Protein AF-A0A2D8MAP2-F1 (afdb_monomer_lite)

Radius of gyration: 15.27 Å; chains: 1; bounding box: 32×41×34 Å

Sequence (77 aa):
M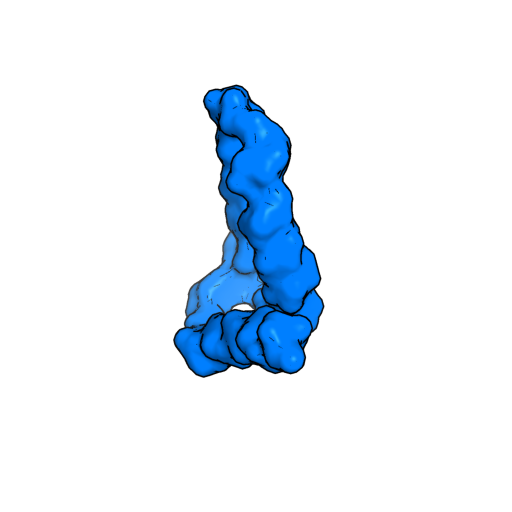QKAKVREAKAKSEETFKAMADEWLGRLEFKGQAPEAFQKLRWLLDLAYPLICRPAISDFTAPELLEVLRTDEVRER

Structure (mmCIF, N/CA/C/O backbone):
data_AF-A0A2D8MAP2-F1
#
_entry.id   AF-A0A2D8MAP2-F1
#
loop_
_atom_site.group_PDB
_atom_site.id
_atom_site.type_symbol
_atom_site.label_atom_id
_atom_site.label_alt_id
_atom_site.label_comp_id
_atom_site.label_asym_id
_atom_site.label_entity_id
_atom_site.label_seq_id
_atom_site.pdbx_PDB_ins_code
_atom_site.Cartn_x
_atom_site.Cartn_y
_atom_site.Cartn_z
_atom_site.occupancy
_atom_site.B_iso_or_equiv
_atom_site.auth_seq_id
_atom_site.auth_comp_id
_atom_site.auth_asym_id
_atom_site.auth_atom_id
_atom_site.pdbx_PDB_model_num
ATOM 1 N N . MET A 1 1 ? 17.876 -29.596 -1.647 1.00 61.41 1 MET A N 1
ATOM 2 C CA . MET A 1 1 ? 17.162 -28.805 -2.675 1.00 61.41 1 MET A CA 1
ATOM 3 C C . MET A 1 1 ? 15.788 -28.297 -2.207 1.00 61.41 1 MET A C 1
ATOM 5 O O . MET A 1 1 ? 15.611 -27.089 -2.183 1.00 61.41 1 MET A O 1
ATOM 9 N N . GLN A 1 2 ? 14.843 -29.140 -1.757 1.00 63.81 2 GLN A N 1
ATOM 10 C CA . GLN A 1 2 ? 13.473 -28.695 -1.395 1.00 63.81 2 GLN A CA 1
ATOM 11 C C . GLN A 1 2 ? 13.398 -27.691 -0.222 1.00 63.81 2 GLN A C 1
ATOM 13 O O . GLN A 1 2 ? 12.687 -26.696 -0.304 1.00 63.81 2 GLN A O 1
ATOM 18 N N . LYS A 1 3 ? 14.170 -27.903 0.855 1.00 66.06 3 LYS A N 1
ATOM 19 C CA . LYS A 1 3 ? 14.161 -27.017 2.040 1.00 66.06 3 LYS A CA 1
ATOM 20 C C . LYS A 1 3 ? 14.680 -25.598 1.762 1.00 66.06 3 LYS A C 1
ATOM 22 O O . LYS A 1 3 ? 14.236 -24.662 2.416 1.00 66.06 3 LYS A O 1
ATOM 27 N N . ALA A 1 4 ? 15.598 -25.440 0.804 1.00 70.62 4 ALA A N 1
ATOM 28 C CA . ALA A 1 4 ? 16.126 -24.133 0.407 1.00 70.62 4 ALA A CA 1
ATOM 29 C C . ALA A 1 4 ? 15.067 -23.325 -0.359 1.00 70.62 4 ALA A C 1
ATOM 31 O O . ALA A 1 4 ? 14.779 -22.197 0.020 1.00 70.62 4 ALA A O 1
ATOM 32 N N . LYS A 1 5 ? 14.379 -23.958 -1.320 1.00 68.12 5 LYS A N 1
ATOM 33 C CA . LYS A 1 5 ? 13.280 -23.335 -2.077 1.00 68.12 5 LYS A CA 1
ATOM 34 C C . LYS A 1 5 ? 12.112 -22.899 -1.189 1.00 68.12 5 LYS A C 1
ATOM 36 O O . LYS A 1 5 ? 11.538 -21.844 -1.410 1.00 68.12 5 LYS A O 1
ATOM 41 N N . VAL A 1 6 ? 11.773 -23.689 -0.166 1.00 72.25 6 VAL A N 1
ATOM 42 C CA . VAL A 1 6 ? 10.725 -23.328 0.810 1.00 72.25 6 VAL A CA 1
ATOM 43 C C . VAL A 1 6 ? 11.144 -22.127 1.662 1.00 72.25 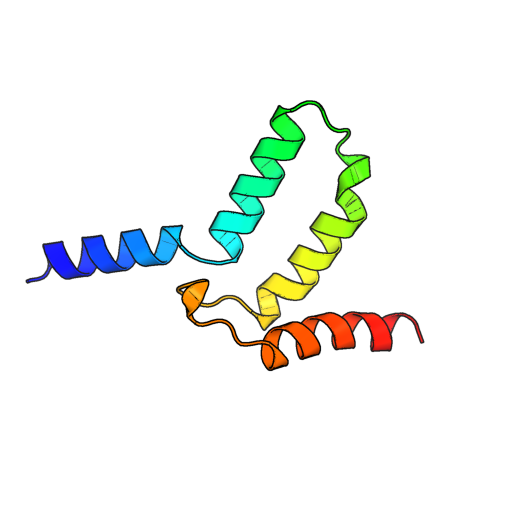6 VAL A C 1
ATOM 45 O O . VAL A 1 6 ? 10.321 -21.261 1.936 1.00 72.25 6 VAL A O 1
ATOM 48 N N . ARG A 1 7 ? 12.420 -22.048 2.062 1.00 65.75 7 ARG A N 1
ATOM 49 C CA . ARG A 1 7 ? 12.953 -20.895 2.805 1.00 65.75 7 ARG A CA 1
ATOM 50 C C . ARG A 1 7 ? 12.971 -19.625 1.959 1.00 65.75 7 ARG A C 1
ATOM 52 O O . ARG A 1 7 ? 12.541 -18.592 2.448 1.00 65.75 7 ARG A O 1
ATOM 59 N N . GLU A 1 8 ? 13.407 -19.714 0.707 1.00 66.31 8 GLU A N 1
ATOM 60 C CA . GLU A 1 8 ? 13.390 -18.589 -0.236 1.00 66.31 8 GLU A CA 1
ATOM 61 C C . GLU A 1 8 ? 11.965 -18.131 -0.557 1.00 66.31 8 GLU A C 1
ATOM 63 O O . GLU A 1 8 ? 11.695 -16.937 -0.563 1.00 66.31 8 GLU A O 1
ATOM 68 N N . ALA A 1 9 ? 11.031 -19.063 -0.769 1.00 64.25 9 ALA A N 1
ATOM 69 C CA . ALA A 1 9 ? 9.625 -18.729 -0.985 1.00 64.25 9 ALA A CA 1
ATOM 70 C C . ALA A 1 9 ? 9.003 -18.044 0.242 1.00 64.25 9 ALA A C 1
ATOM 72 O O . ALA A 1 9 ? 8.234 -17.098 0.088 1.00 64.25 9 ALA A O 1
ATOM 73 N N . LYS A 1 10 ? 9.363 -18.487 1.455 1.00 62.16 10 LYS A N 1
ATOM 74 C CA . LYS A 1 10 ? 8.906 -17.865 2.701 1.00 62.16 10 LYS A CA 1
ATOM 75 C C . LYS A 1 10 ? 9.489 -16.460 2.887 1.00 62.16 10 LYS A C 1
ATOM 77 O O . LYS A 1 10 ? 8.730 -15.538 3.158 1.00 62.16 10 LYS A O 1
ATOM 82 N N . ALA A 1 11 ? 10.792 -16.288 2.667 1.00 62.22 11 ALA A N 1
ATOM 83 C CA . ALA A 1 11 ? 11.440 -14.978 2.725 1.00 62.22 11 ALA A CA 1
ATOM 84 C C . ALA A 1 11 ? 10.823 -13.999 1.711 1.00 62.22 11 ALA A C 1
ATOM 86 O O . ALA A 1 11 ? 10.440 -12.896 2.078 1.00 62.22 11 ALA A O 1
ATOM 87 N N . LYS A 1 12 ? 10.590 -14.444 0.468 1.00 61.22 12 LYS A N 1
ATOM 88 C CA . LYS A 1 12 ? 9.883 -13.636 -0.537 1.00 61.22 12 LYS A CA 1
ATOM 89 C C . LYS A 1 12 ? 8.467 -13.271 -0.094 1.00 61.22 12 LYS A C 1
ATOM 91 O O . LYS A 1 12 ? 8.072 -12.124 -0.223 1.00 61.22 12 LYS A O 1
ATOM 96 N N . SER A 1 13 ? 7.718 -14.207 0.498 1.00 61.44 13 SER A N 1
ATOM 97 C CA . SER A 1 13 ? 6.361 -13.914 0.985 1.00 61.44 13 SER A CA 1
ATOM 98 C C . SER A 1 13 ? 6.316 -12.834 2.081 1.00 61.44 13 SER A C 1
ATOM 100 O O . SER A 1 13 ? 5.351 -12.070 2.137 1.00 61.44 13 SER A O 1
ATOM 102 N N . GLU A 1 14 ? 7.366 -12.734 2.904 1.00 63.53 14 GLU A N 1
ATOM 103 C CA . GLU A 1 14 ? 7.524 -11.701 3.940 1.00 63.53 14 GLU A CA 1
ATOM 104 C C . GLU A 1 14 ? 7.952 -10.340 3.343 1.00 63.53 14 GLU A C 1
ATOM 106 O O . GLU A 1 14 ? 7.614 -9.298 3.895 1.00 63.53 14 GLU A O 1
ATOM 111 N N . GLU A 1 15 ? 8.589 -10.325 2.168 1.00 72.88 15 GLU A N 1
ATOM 112 C CA . GLU A 1 15 ? 8.992 -9.117 1.421 1.00 72.88 15 GLU A CA 1
ATOM 113 C C . GLU A 1 15 ? 7.922 -8.607 0.435 1.00 72.88 15 GLU A C 1
ATOM 115 O O . GLU A 1 15 ? 8.192 -7.755 -0.417 1.00 72.88 15 GLU A O 1
ATOM 120 N N . THR A 1 16 ? 6.693 -9.121 0.501 1.00 84.25 16 THR A N 1
ATOM 121 C CA . THR A 1 16 ? 5.606 -8.640 -0.364 1.00 84.25 16 THR A CA 1
ATOM 122 C C . THR A 1 16 ? 5.141 -7.249 0.058 1.00 84.25 16 THR A C 1
ATOM 124 O O . THR A 1 16 ? 5.084 -6.923 1.243 1.00 84.25 16 THR A O 1
ATOM 127 N N . PHE A 1 17 ? 4.713 -6.438 -0.915 1.00 84.50 17 PHE A N 1
ATOM 128 C CA . PHE A 1 17 ? 4.143 -5.113 -0.645 1.00 84.50 17 PHE A CA 1
ATOM 129 C C . PHE A 1 17 ? 2.992 -5.170 0.367 1.00 84.50 17 PHE A C 1
ATOM 131 O O . PHE A 1 17 ? 2.942 -4.366 1.293 1.00 84.50 17 PHE A O 1
ATOM 138 N N . LYS A 1 18 ? 2.108 -6.167 0.234 1.00 86.81 18 LYS A N 1
ATOM 139 C CA . LYS A 1 18 ? 0.988 -6.370 1.155 1.00 86.81 18 LYS A CA 1
ATOM 140 C C . LYS A 1 18 ? 1.459 -6.673 2.580 1.00 86.81 18 LYS A C 1
ATOM 142 O O . LYS A 1 18 ? 0.979 -6.037 3.510 1.00 86.81 18 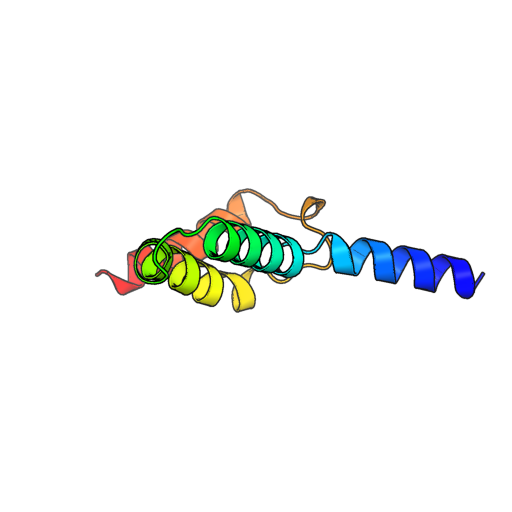LYS A O 1
ATOM 147 N N . ALA A 1 19 ? 2.399 -7.606 2.758 1.00 87.56 19 ALA A N 1
ATOM 148 C CA . ALA A 1 19 ? 2.911 -7.946 4.087 1.00 87.56 19 ALA A CA 1
ATOM 149 C C . ALA A 1 19 ? 3.565 -6.733 4.768 1.00 87.56 19 ALA A C 1
ATOM 151 O O . ALA A 1 19 ? 3.274 -6.449 5.929 1.00 87.56 19 ALA A O 1
ATOM 152 N N . MET A 1 20 ? 4.375 -5.972 4.026 1.00 88.62 20 MET A N 1
ATOM 153 C CA . MET A 1 20 ? 5.025 -4.766 4.545 1.00 88.62 20 MET A CA 1
ATOM 154 C C . MET A 1 20 ? 4.023 -3.654 4.883 1.00 88.62 20 MET A C 1
ATOM 156 O O . MET A 1 20 ? 4.173 -2.991 5.911 1.00 88.62 20 MET A O 1
ATOM 160 N N . ALA A 1 21 ? 3.006 -3.446 4.041 1.00 89.56 21 ALA A N 1
ATOM 161 C CA . ALA A 1 21 ? 1.961 -2.451 4.268 1.00 89.56 21 ALA A CA 1
ATOM 162 C C . ALA A 1 21 ? 1.104 -2.791 5.497 1.00 89.56 21 ALA A C 1
ATOM 164 O O . ALA A 1 21 ? 0.887 -1.923 6.344 1.00 89.56 21 ALA A O 1
ATOM 165 N N . ASP A 1 22 ? 0.689 -4.055 5.631 1.00 89.25 22 ASP A N 1
ATOM 166 C CA . ASP A 1 22 ? -0.080 -4.545 6.778 1.00 89.25 22 ASP A CA 1
ATOM 167 C C . ASP A 1 22 ? 0.739 -4.429 8.082 1.00 89.25 22 ASP A C 1
ATOM 169 O O . ASP A 1 22 ? 0.234 -3.937 9.093 1.00 89.25 22 ASP A O 1
ATOM 173 N N . GLU A 1 23 ? 2.027 -4.803 8.065 1.00 90.56 23 GLU A N 1
ATOM 174 C CA . GLU A 1 23 ? 2.927 -4.645 9.220 1.00 90.56 23 GLU A CA 1
ATOM 175 C C . GLU A 1 23 ? 3.117 -3.168 9.593 1.00 90.56 23 GLU A C 1
ATOM 177 O O . GLU A 1 23 ? 3.106 -2.796 10.769 1.00 90.56 23 GLU A O 1
ATOM 182 N N . TRP A 1 24 ? 3.314 -2.300 8.600 1.00 90.06 24 TRP A N 1
ATOM 183 C CA . TRP A 1 24 ? 3.488 -0.873 8.835 1.00 90.06 24 TRP A CA 1
ATOM 184 C C . TRP A 1 24 ? 2.234 -0.236 9.435 1.00 90.06 24 TRP A C 1
ATOM 186 O O . TRP A 1 24 ? 2.354 0.450 10.450 1.00 90.06 24 TRP A O 1
ATOM 196 N N . LEU A 1 25 ? 1.047 -0.531 8.899 1.00 89.62 25 LEU A N 1
ATOM 197 C CA . LEU A 1 25 ? -0.229 -0.107 9.478 1.00 89.62 25 LEU A CA 1
ATOM 198 C C . LEU A 1 25 ? -0.399 -0.597 10.918 1.00 89.62 25 LEU A C 1
ATOM 200 O O . LEU A 1 25 ? -0.696 0.208 11.799 1.00 89.62 25 LEU A O 1
ATOM 204 N N . GLY A 1 26 ? -0.128 -1.878 11.182 1.00 89.50 26 GLY A N 1
ATOM 205 C CA . GLY A 1 26 ? -0.204 -2.432 12.536 1.00 89.50 26 GLY A CA 1
ATOM 206 C C . GLY A 1 26 ? 0.741 -1.730 13.518 1.00 89.50 26 GLY A C 1
ATOM 207 O O . GLY A 1 26 ? 0.383 -1.484 14.669 1.00 89.50 26 GLY A O 1
ATOM 208 N N . ARG A 1 27 ? 1.938 -1.322 13.068 1.00 90.50 27 ARG A N 1
ATOM 209 C CA . ARG A 1 27 ? 2.865 -0.518 13.887 1.00 90.50 27 ARG A CA 1
ATOM 210 C C . ARG A 1 27 ? 2.350 0.891 14.160 1.00 90.50 27 ARG A C 1
ATOM 212 O O . ARG A 1 27 ? 2.627 1.421 15.234 1.00 90.50 27 ARG A O 1
ATOM 219 N N . LEU A 1 28 ? 1.666 1.516 13.206 1.00 86.94 28 LEU A N 1
ATOM 220 C CA . LEU A 1 28 ? 1.089 2.849 13.388 1.00 86.94 28 LEU A CA 1
ATOM 221 C C . LEU A 1 28 ? -0.080 2.813 14.381 1.00 86.94 28 LEU A C 1
ATOM 223 O O . LEU A 1 28 ? -0.121 3.629 15.301 1.00 86.94 28 LEU A O 1
ATOM 227 N N . GLU A 1 29 ? -0.957 1.814 14.262 1.00 85.06 29 GLU A N 1
ATOM 228 C CA . GLU A 1 29 ? -2.042 1.548 15.218 1.00 85.06 29 GLU A CA 1
ATOM 229 C C . GLU A 1 29 ? -1.480 1.301 16.631 1.00 85.06 29 GLU A C 1
ATOM 231 O O . GLU A 1 29 ? -1.925 1.909 17.604 1.00 85.06 29 GLU A O 1
ATOM 236 N N . PHE A 1 30 ? -0.421 0.489 16.747 1.00 85.44 30 PHE A N 1
ATOM 237 C CA . PHE A 1 30 ? 0.239 0.211 18.028 1.00 85.44 30 PHE A CA 1
ATOM 238 C C . PHE A 1 30 ? 0.863 1.456 18.679 1.00 85.44 30 PHE A C 1
ATOM 240 O O . PHE A 1 30 ? 0.916 1.561 19.903 1.00 85.44 30 PHE A O 1
ATOM 247 N N . LYS A 1 31 ? 1.322 2.427 17.882 1.00 87.75 31 LYS A N 1
ATOM 248 C CA . LYS A 1 31 ? 1.896 3.689 18.380 1.00 87.75 31 LYS A CA 1
ATOM 249 C C . LYS A 1 31 ? 0.846 4.677 18.908 1.00 87.75 31 LYS A C 1
ATOM 251 O O . LYS A 1 31 ? 1.213 5.787 19.287 1.00 87.75 31 LYS A O 1
ATOM 256 N N . GLY A 1 32 ? -0.430 4.289 18.962 1.00 76.94 32 GLY A N 1
ATOM 257 C CA . GLY A 1 32 ? -1.507 5.103 19.528 1.00 76.94 32 GLY A CA 1
ATOM 258 C C . GLY A 1 32 ? -2.025 6.181 18.579 1.00 76.94 32 GLY A C 1
ATOM 259 O O . GLY A 1 32 ? -2.662 7.135 19.020 1.00 76.94 32 GLY A O 1
ATOM 260 N N . GLN A 1 33 ? -1.748 6.057 17.280 1.00 76.69 33 GLN A N 1
ATOM 261 C CA . GLN A 1 33 ? -2.384 6.907 16.282 1.00 76.69 33 GLN A CA 1
ATOM 262 C C . GLN A 1 33 ? -3.834 6.452 16.089 1.00 76.69 33 GLN A C 1
ATOM 264 O O . GLN A 1 33 ? -4.114 5.257 15.996 1.00 76.69 33 GLN A O 1
ATOM 269 N N . ALA A 1 34 ? -4.755 7.416 16.066 1.00 77.81 34 ALA A N 1
ATOM 270 C CA . ALA A 1 34 ? -6.185 7.152 15.960 1.00 77.81 34 ALA A CA 1
ATOM 271 C C . ALA A 1 34 ? -6.491 6.349 14.674 1.00 77.81 34 ALA A C 1
ATOM 273 O O . ALA A 1 34 ? -5.994 6.737 13.612 1.00 77.81 34 ALA A O 1
ATOM 274 N N . PRO A 1 35 ? -7.283 5.260 14.723 1.00 72.31 35 PRO A N 1
ATOM 275 C CA . PRO A 1 35 ? -7.622 4.458 13.541 1.00 72.31 35 PRO A CA 1
ATOM 276 C C . PRO A 1 35 ? -8.196 5.289 12.384 1.00 72.31 35 PRO A C 1
ATOM 278 O O . PRO A 1 35 ? -7.946 5.012 11.211 1.00 72.31 35 PRO A O 1
ATOM 281 N N . GLU A 1 36 ? -8.922 6.358 12.712 1.00 81.44 36 GLU A N 1
ATOM 282 C CA . GLU A 1 36 ? -9.507 7.303 11.763 1.00 81.44 36 GLU A CA 1
ATOM 283 C C . GLU A 1 36 ? -8.436 8.042 10.951 1.00 81.44 36 GLU A C 1
ATOM 285 O O . GLU A 1 36 ? -8.651 8.342 9.776 1.00 81.44 36 GLU A O 1
ATOM 290 N N . ALA A 1 37 ? -7.251 8.270 11.531 1.00 83.62 37 ALA A N 1
ATOM 291 C CA . ALA A 1 37 ? -6.138 8.941 10.862 1.00 83.62 37 ALA A CA 1
ATOM 292 C C . ALA A 1 37 ? -5.617 8.156 9.647 1.00 83.62 37 ALA A C 1
ATOM 294 O O . ALA A 1 37 ? -5.017 8.742 8.745 1.00 83.62 37 ALA A O 1
ATOM 295 N N . PHE A 1 38 ? -5.872 6.845 9.593 1.00 86.94 38 PHE A N 1
ATOM 296 C CA . PHE A 1 38 ? -5.425 5.974 8.508 1.00 86.94 38 PHE A CA 1
ATOM 297 C C . PHE A 1 38 ? -6.540 5.483 7.603 1.00 86.94 38 PHE A C 1
ATOM 299 O O . PHE A 1 38 ? -6.254 4.681 6.721 1.00 86.94 38 PHE A O 1
ATOM 306 N N . GLN A 1 39 ? -7.777 5.968 7.735 1.00 88.50 39 GLN A N 1
ATOM 307 C CA . GLN A 1 39 ? -8.865 5.527 6.853 1.00 88.50 39 GLN A CA 1
ATOM 308 C C . GLN A 1 39 ? -8.524 5.714 5.373 1.00 88.50 39 GLN A C 1
ATOM 310 O O . GLN A 1 39 ? -8.655 4.773 4.592 1.00 88.50 39 GLN A O 1
ATOM 315 N N . LYS A 1 40 ? -8.002 6.888 4.994 1.00 86.38 40 LYS A N 1
ATOM 316 C CA . LYS A 1 40 ? -7.579 7.146 3.608 1.00 86.38 40 LYS A CA 1
ATOM 317 C C . LYS A 1 40 ? -6.416 6.245 3.187 1.00 86.38 40 LYS A C 1
ATOM 319 O O . LYS A 1 40 ? -6.359 5.787 2.056 1.00 86.38 40 LYS A O 1
ATOM 324 N N . LEU A 1 41 ? -5.497 5.952 4.100 1.00 89.19 41 LEU A N 1
ATOM 325 C CA . LEU A 1 41 ? -4.371 5.065 3.822 1.00 89.19 41 LEU A CA 1
ATOM 326 C C . LEU A 1 41 ? -4.837 3.611 3.612 1.00 89.19 41 LEU A C 1
ATOM 328 O O . LEU A 1 41 ? -4.409 2.963 2.663 1.00 89.19 41 LEU A O 1
ATOM 332 N N . ARG A 1 42 ? -5.744 3.121 4.467 1.00 90.31 42 ARG A N 1
ATOM 333 C CA . ARG A 1 42 ? -6.354 1.785 4.391 1.00 90.31 42 ARG A CA 1
ATOM 334 C C . ARG A 1 42 ? -7.113 1.615 3.080 1.00 90.31 42 ARG A C 1
ATOM 336 O O . ARG A 1 42 ? -6.879 0.656 2.361 1.00 90.31 42 ARG A O 1
ATOM 343 N N . TRP A 1 43 ? -7.929 2.608 2.735 1.00 90.31 43 TRP A N 1
ATOM 344 C CA . TRP A 1 43 ? -8.665 2.639 1.478 1.00 90.31 43 TRP A CA 1
ATOM 345 C C . TRP A 1 43 ? -7.738 2.614 0.253 1.00 90.31 43 TRP A C 1
ATOM 347 O O . TRP A 1 43 ? -7.990 1.862 -0.687 1.00 90.31 43 TRP A O 1
ATOM 357 N N . LEU A 1 44 ? -6.635 3.371 0.266 1.00 89.06 44 LEU A N 1
ATOM 358 C CA . LEU A 1 44 ? -5.674 3.356 -0.841 1.00 89.06 44 LEU A CA 1
ATOM 359 C C . LEU A 1 44 ? -5.010 1.979 -0.980 1.00 89.06 44 LEU A C 1
ATOM 361 O O . LEU A 1 44 ? -4.808 1.497 -2.091 1.00 89.06 44 LEU A O 1
ATOM 365 N N . LEU A 1 45 ? -4.694 1.330 0.141 1.00 90.56 45 LEU A N 1
ATOM 366 C CA . LEU A 1 45 ? -4.140 -0.022 0.144 1.00 90.56 45 LEU A CA 1
ATOM 367 C C . LEU A 1 45 ? -5.150 -1.059 -0.359 1.00 90.56 45 LEU A C 1
ATOM 369 O O . LEU A 1 45 ? -4.768 -1.920 -1.145 1.00 90.56 45 LEU A O 1
ATOM 373 N N . ASP A 1 46 ? -6.431 -0.927 -0.011 1.00 90.19 46 ASP A N 1
ATOM 374 C CA . ASP A 1 46 ? -7.501 -1.785 -0.535 1.00 90.19 46 ASP A CA 1
ATOM 375 C C . ASP A 1 46 ? -7.655 -1.657 -2.060 1.00 90.19 46 ASP A C 1
ATOM 377 O O . ASP A 1 46 ? -7.922 -2.650 -2.739 1.00 90.19 46 ASP A O 1
ATOM 381 N N . LEU A 1 47 ? -7.438 -0.460 -2.621 1.00 88.19 47 LEU A N 1
ATOM 382 C CA . LEU A 1 47 ? -7.375 -0.250 -4.074 1.00 88.19 47 LEU A CA 1
ATOM 383 C C . LEU A 1 47 ? -6.113 -0.855 -4.695 1.00 88.19 47 LEU A C 1
ATOM 385 O O . LEU A 1 47 ? -6.153 -1.393 -5.802 1.00 88.19 47 LEU A O 1
ATOM 389 N N . ALA A 1 48 ? -4.989 -0.769 -3.991 1.00 88.25 48 ALA A N 1
ATOM 390 C CA . ALA A 1 48 ? -3.699 -1.198 -4.498 1.00 88.25 48 ALA A CA 1
ATOM 391 C C . ALA A 1 48 ? -3.536 -2.728 -4.479 1.00 88.25 48 ALA A C 1
ATOM 393 O O . ALA A 1 48 ? -3.047 -3.312 -5.443 1.00 88.25 48 ALA A O 1
ATOM 394 N N . TYR A 1 49 ? -3.985 -3.410 -3.424 1.00 88.62 49 TYR A N 1
ATOM 395 C CA . TYR A 1 49 ? -3.851 -4.862 -3.268 1.00 88.62 49 TYR A CA 1
ATOM 396 C C . TYR A 1 49 ? -4.306 -5.698 -4.475 1.00 88.62 49 TYR A C 1
ATOM 398 O O . TYR A 1 49 ? -3.538 -6.570 -4.881 1.00 88.62 49 TYR A O 1
ATOM 406 N N . PRO A 1 50 ? -5.466 -5.465 -5.114 1.00 87.06 50 PRO A N 1
ATOM 407 C CA . PRO A 1 50 ? -5.847 -6.231 -6.302 1.00 87.06 50 PRO A CA 1
ATOM 408 C C . PRO A 1 50 ? -4.983 -5.930 -7.537 1.00 87.06 50 PRO A C 1
ATOM 410 O O . PRO A 1 50 ? -4.887 -6.776 -8.422 1.00 87.06 50 PRO A O 1
ATOM 413 N N . LEU A 1 51 ? -4.355 -4.754 -7.610 1.00 83.56 51 LEU A N 1
ATOM 414 C CA . LEU A 1 51 ? -3.593 -4.299 -8.778 1.00 83.56 51 LEU A CA 1
ATOM 415 C C . LEU A 1 51 ? -2.111 -4.679 -8.702 1.00 83.56 51 LEU A C 1
ATOM 417 O O . LEU A 1 51 ? -1.490 -4.965 -9.724 1.00 83.56 51 LEU A O 1
ATOM 421 N N . ILE A 1 52 ? -1.542 -4.687 -7.495 1.00 79.44 52 ILE A N 1
ATOM 422 C CA . ILE A 1 52 ? -0.094 -4.771 -7.294 1.00 79.44 52 ILE A CA 1
ATOM 423 C C . ILE A 1 52 ? 0.353 -5.855 -6.295 1.00 79.44 52 ILE A C 1
ATOM 425 O O . ILE A 1 52 ? 1.413 -5.761 -5.681 1.00 79.44 52 ILE A O 1
ATOM 429 N N . CYS A 1 53 ? -0.396 -6.949 -6.134 1.00 69.12 53 CYS A N 1
ATOM 430 C CA . CYS A 1 53 ? 0.036 -8.053 -5.266 1.00 69.12 53 CYS A CA 1
ATOM 431 C C . CYS A 1 53 ? 1.122 -8.926 -5.930 1.00 69.12 53 CYS A C 1
ATOM 433 O O . CYS A 1 53 ? 0.835 -9.974 -6.511 1.00 69.12 53 CYS A O 1
ATOM 435 N N . ARG A 1 54 ? 2.388 -8.498 -5.841 1.00 71.81 54 ARG A N 1
ATOM 436 C CA . ARG A 1 54 ? 3.566 -9.247 -6.320 1.00 71.81 54 ARG A CA 1
ATOM 437 C C . ARG A 1 54 ? 4.289 -9.999 -5.196 1.00 71.81 54 ARG A C 1
ATOM 439 O O . ARG A 1 54 ? 4.191 -9.598 -4.036 1.00 71.81 54 ARG A O 1
ATOM 446 N N . PRO A 1 55 ? 5.040 -11.069 -5.534 1.00 66.44 55 PRO A N 1
ATOM 447 C CA . PRO A 1 55 ? 5.769 -11.880 -4.562 1.00 66.44 55 PRO A CA 1
ATOM 448 C C . PRO A 1 55 ? 6.954 -11.167 -3.896 1.00 66.44 55 PRO A C 1
ATOM 450 O O . PRO A 1 55 ? 7.421 -11.684 -2.894 1.00 66.44 55 PRO A O 1
ATOM 453 N N . ALA A 1 56 ? 7.438 -10.031 -4.408 1.00 77.62 56 ALA A N 1
ATOM 454 C CA . ALA A 1 56 ? 8.441 -9.200 -3.740 1.00 77.62 56 ALA A CA 1
ATOM 455 C C . ALA A 1 56 ? 8.221 -7.714 -4.065 1.00 77.62 56 ALA A C 1
ATOM 457 O O . ALA A 1 56 ? 7.869 -7.364 -5.193 1.00 77.62 56 ALA A O 1
ATOM 458 N N . ILE A 1 57 ? 8.451 -6.830 -3.089 1.00 77.50 57 ILE A N 1
ATOM 459 C CA . ILE A 1 57 ?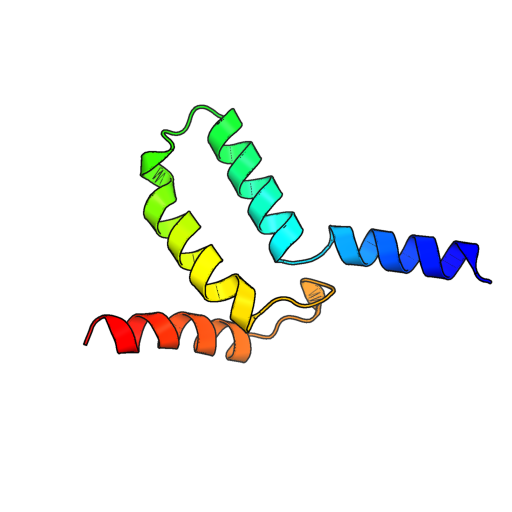 8.369 -5.373 -3.277 1.00 77.50 57 ILE A CA 1
ATOM 460 C C . ILE A 1 57 ? 9.453 -4.847 -4.232 1.00 77.50 57 ILE A C 1
ATOM 462 O O . ILE A 1 57 ? 9.261 -3.826 -4.881 1.00 77.50 57 ILE A O 1
ATOM 466 N N . SER A 1 58 ? 10.577 -5.560 -4.367 1.00 80.19 58 SER A N 1
ATOM 467 C CA . SER A 1 58 ?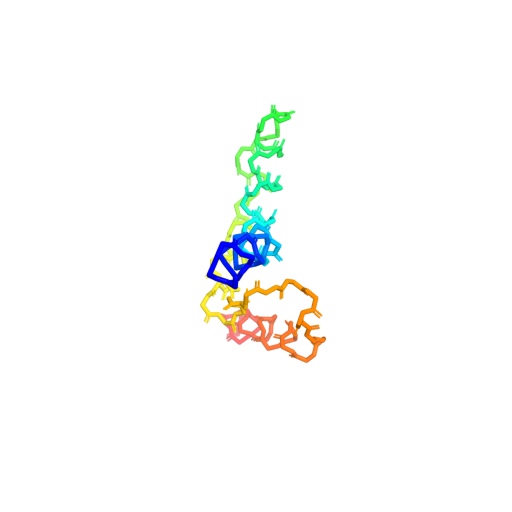 11.662 -5.216 -5.297 1.00 80.19 58 SER A CA 1
ATOM 468 C C . SER A 1 58 ? 11.253 -5.293 -6.766 1.00 80.19 58 SER A C 1
ATOM 470 O O . SER A 1 58 ? 11.894 -4.678 -7.612 1.00 80.19 58 SER A O 1
ATOM 472 N N . ASP A 1 59 ? 10.199 -6.050 -7.067 1.00 81.00 59 ASP A N 1
ATOM 473 C CA . ASP A 1 59 ? 9.733 -6.284 -8.434 1.00 81.00 59 ASP A CA 1
ATOM 474 C C . ASP A 1 59 ? 8.784 -5.176 -8.924 1.00 81.00 59 ASP A C 1
ATOM 476 O O . ASP A 1 59 ? 8.241 -5.266 -10.024 1.00 81.00 59 ASP A O 1
ATOM 480 N N . PHE A 1 60 ? 8.557 -4.149 -8.102 1.00 79.81 60 PHE A N 1
ATOM 481 C CA . PHE A 1 60 ? 7.689 -3.027 -8.420 1.00 79.81 60 PHE A CA 1
ATOM 482 C C . PHE A 1 60 ? 8.325 -2.022 -9.361 1.00 79.81 60 PHE A C 1
ATOM 484 O O . PHE A 1 60 ? 9.472 -1.608 -9.192 1.00 79.81 60 PHE A O 1
ATOM 491 N N . THR A 1 61 ? 7.513 -1.527 -10.287 1.00 84.75 61 THR A N 1
ATOM 492 C CA . THR A 1 61 ? 7.906 -0.454 -11.194 1.00 84.75 61 THR A CA 1
ATOM 493 C C . THR A 1 61 ? 7.057 0.799 -10.981 1.00 84.75 61 THR A C 1
ATOM 495 O O . THR A 1 61 ? 5.891 0.743 -10.586 1.00 84.75 61 THR A O 1
ATOM 498 N N . ALA A 1 62 ? 7.639 1.967 -11.267 1.00 87.44 62 ALA A N 1
ATOM 499 C CA . ALA A 1 62 ? 6.925 3.240 -11.173 1.00 87.44 62 ALA A CA 1
ATOM 500 C C . ALA A 1 62 ? 5.653 3.310 -12.054 1.00 87.44 62 ALA A C 1
ATOM 502 O O . ALA A 1 62 ? 4.652 3.841 -11.573 1.00 87.44 62 ALA A O 1
ATOM 503 N N . PRO A 1 63 ? 5.624 2.764 -13.291 1.00 88.44 63 PRO A N 1
ATOM 504 C CA . PRO A 1 63 ? 4.401 2.734 -14.095 1.00 88.44 63 PRO A CA 1
ATOM 505 C C . PRO A 1 63 ? 3.256 1.947 -13.450 1.00 88.44 63 PRO A C 1
ATOM 507 O O . PRO A 1 63 ? 2.113 2.375 -13.524 1.00 88.44 63 PRO A O 1
ATOM 510 N N . GLU A 1 64 ? 3.540 0.830 -12.780 1.00 85.06 64 GLU A N 1
ATOM 511 C CA . GLU A 1 64 ? 2.500 0.044 -12.099 1.00 85.06 64 GLU A CA 1
ATOM 512 C C . GLU A 1 64 ? 1.893 0.810 -10.926 1.00 85.06 64 GLU A C 1
ATOM 514 O O . GLU A 1 64 ? 0.680 0.792 -10.732 1.00 85.06 64 GLU A O 1
ATOM 519 N N . LEU A 1 65 ? 2.725 1.535 -10.173 1.00 85.75 65 LEU A N 1
ATOM 520 C CA . LEU A 1 65 ? 2.240 2.413 -9.113 1.00 85.75 65 LEU A CA 1
ATOM 521 C C . LEU A 1 65 ? 1.374 3.549 -9.678 1.00 85.75 65 LEU A C 1
ATOM 523 O O . LEU A 1 65 ? 0.361 3.904 -9.081 1.00 85.75 65 LEU A O 1
ATOM 527 N N . LEU A 1 66 ? 1.738 4.094 -10.842 1.00 89.56 66 LEU A N 1
ATOM 528 C CA . LEU A 1 66 ? 0.953 5.130 -11.512 1.00 89.56 66 LEU A CA 1
ATOM 529 C C . LEU A 1 66 ? -0.449 4.637 -11.903 1.00 89.56 66 LEU A C 1
ATOM 531 O O . LEU A 1 66 ? -1.411 5.385 -11.754 1.00 89.56 66 LEU A O 1
ATOM 535 N N . GLU A 1 67 ? -0.591 3.391 -12.356 1.00 87.88 67 GLU A N 1
ATOM 536 C CA . GLU A 1 67 ? -1.902 2.809 -12.691 1.00 87.88 67 GLU A CA 1
ATOM 537 C C . GLU A 1 67 ? -2.816 2.661 -11.462 1.00 87.88 67 GLU A C 1
ATOM 539 O O . GLU A 1 67 ? -4.025 2.904 -11.545 1.00 87.88 67 GLU A O 1
ATOM 544 N N . VAL A 1 68 ? -2.247 2.357 -10.289 1.00 86.38 68 VAL A N 1
ATOM 545 C CA . VAL A 1 68 ? -3.000 2.373 -9.023 1.00 86.38 68 VAL A CA 1
ATOM 546 C C . VAL A 1 68 ? -3.539 3.775 -8.735 1.00 86.38 68 VAL A C 1
ATOM 548 O O . VAL A 1 68 ? -4.724 3.928 -8.452 1.00 86.38 68 VAL A O 1
ATOM 551 N N . LEU A 1 69 ? -2.698 4.806 -8.856 1.00 87.88 69 LEU A N 1
ATOM 552 C CA . LEU A 1 69 ? -3.089 6.195 -8.583 1.00 87.88 69 LEU A CA 1
ATOM 553 C C . LEU A 1 69 ? -4.133 6.716 -9.582 1.00 87.88 69 LEU A C 1
ATOM 555 O O . LEU A 1 69 ? -5.078 7.394 -9.194 1.00 87.88 69 LEU A O 1
ATOM 559 N N . ARG A 1 70 ? -4.028 6.335 -10.859 1.00 88.94 70 ARG A N 1
ATOM 560 C CA . ARG A 1 70 ? -5.024 6.680 -11.889 1.00 88.94 70 ARG A CA 1
ATOM 561 C C . ARG A 1 70 ? -6.407 6.101 -11.609 1.00 88.94 70 ARG A C 1
ATOM 563 O O . ARG A 1 70 ? -7.407 6.699 -11.997 1.00 88.94 70 ARG A O 1
ATOM 570 N N . THR A 1 71 ? -6.478 4.948 -10.943 1.00 83.00 71 THR A N 1
ATOM 571 C CA . THR A 1 71 ? -7.761 4.330 -10.571 1.00 83.00 71 THR A CA 1
ATOM 572 C C . THR A 1 71 ? -8.557 5.231 -9.626 1.00 83.00 71 THR A C 1
ATOM 574 O O . THR A 1 71 ? -9.785 5.260 -9.702 1.00 83.00 71 THR A O 1
ATOM 577 N N . ASP A 1 72 ? -7.869 5.984 -8.770 1.00 80.88 72 ASP A N 1
ATOM 578 C CA . ASP A 1 72 ? -8.483 6.988 -7.907 1.00 80.88 72 ASP A CA 1
ATOM 579 C C . ASP A 1 72 ? -8.928 8.232 -8.694 1.00 80.88 72 ASP A C 1
ATOM 581 O O . ASP A 1 72 ? -10.086 8.635 -8.636 1.00 80.88 72 ASP A O 1
ATOM 585 N N . GLU A 1 73 ? -8.047 8.780 -9.535 1.00 83.00 73 GLU A N 1
ATOM 586 C CA . GLU A 1 73 ? -8.346 9.973 -10.345 1.00 83.00 73 GLU A CA 1
ATOM 587 C C . GLU A 1 73 ? -9.570 9.806 -11.261 1.00 83.00 73 GLU A C 1
ATOM 589 O O . GLU A 1 73 ? -10.273 10.775 -11.547 1.00 83.00 73 GLU A O 1
ATOM 594 N N . VAL A 1 74 ? -9.821 8.587 -11.749 1.00 80.56 74 VAL A N 1
ATOM 595 C CA . VAL A 1 74 ? -11.008 8.270 -12.558 1.00 80.56 74 VAL A CA 1
ATOM 596 C C . VAL A 1 74 ? -12.277 8.194 -11.706 1.00 80.56 74 VAL A C 1
ATOM 598 O O . VAL A 1 74 ? -13.352 8.497 -12.213 1.00 80.56 74 VAL A O 1
ATOM 601 N N . ARG A 1 75 ? -12.178 7.794 -10.434 1.00 72.12 75 ARG A N 1
ATOM 602 C CA . ARG A 1 75 ? -13.327 7.681 -9.518 1.00 72.12 75 ARG A CA 1
ATOM 603 C C . ARG A 1 75 ? -13.801 9.027 -8.978 1.00 72.12 75 ARG A C 1
ATOM 605 O O . ARG A 1 75 ? -14.981 9.156 -8.680 1.00 72.12 75 ARG A O 1
ATOM 612 N N . GLU A 1 76 ? -12.898 9.993 -8.850 1.00 70.81 76 GLU A N 1
ATOM 613 C CA . GLU A 1 76 ? -13.182 11.353 -8.364 1.00 70.81 76 GLU A CA 1
ATOM 614 C C . GLU A 1 76 ? -13.705 12.308 -9.467 1.00 70.81 76 GLU A C 1
ATOM 616 O O . GLU A 1 76 ? -13.916 13.494 -9.206 1.00 70.81 76 GLU A O 1
ATOM 621 N N . ARG A 1 77 ? -13.908 11.825 -10.703 1.00 58.28 77 ARG A N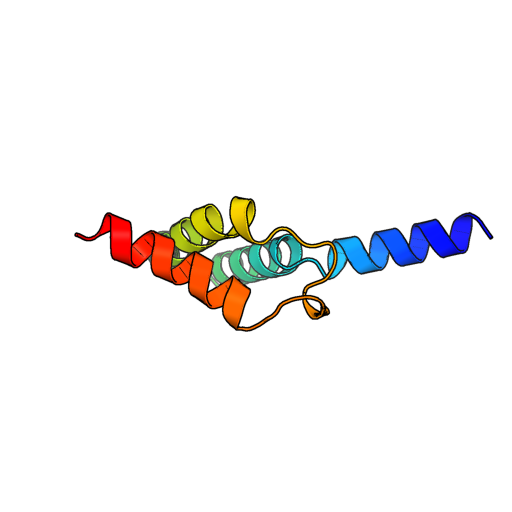 1
ATOM 622 C CA . ARG A 1 77 ? -14.551 12.574 -11.803 1.00 58.28 77 ARG A CA 1
ATOM 623 C C . ARG A 1 77 ? -16.031 12.249 -11.937 1.00 58.28 77 ARG A C 1
ATOM 625 O O . ARG A 1 77 ? -16.780 13.195 -12.272 1.00 58.28 77 ARG A O 1
#

Secondary structure (DSSP, 8-state):
-HHHHHHHHHHHHHTSHHHHHHHHHHHHHHTT--GGGGHHHHHHHHHHHHHH--S-GGG--HHHHHHHHHHHHHHT-

Foldseek 3Di:
DVVVVVVVLVVLQCQWPLNVLVVVLVVCVVVVDDPVVCPVVVVLVVLLCVQRGDSHPVPDDPVSVVVSVVVVVVVVD

pLDDT: mean 80.23, std 9.62, range [58.28, 90.56]